Protein AF-A0A7C6S6J6-F1 (afdb_monomer_lite)

Sequence (63 aa):
MSKPQIKLITCNSGDWEVLKIDGEIFAENHRLSSYDWVRFLDKLGYKIEEIEISDEDMEMGNY

Foldseek 3Di:
DDQWDWDWDADPVLQKIFIDTNRHTQDIGRDQDPVSVQVVCVVSVDDDDDDDDDPVCVVVVVD

pLDDT: mean 94.32, std 5.0, range [61.09, 98.31]

Structure (mmCIF, N/CA/C/O backbone):
data_AF-A0A7C6S6J6-F1
#
_entry.id   AF-A0A7C6S6J6-F1
#
loop_
_atom_site.group_PDB
_atom_site.id
_atom_site.type_symbol
_atom_site.label_atom_id
_atom_site.label_alt_id
_atom_site.label_comp_id
_atom_site.label_asym_id
_atom_site.label_entity_id
_atom_site.label_seq_id
_atom_site.pdbx_PDB_ins_code
_atom_site.Cartn_x
_atom_site.Cartn_y
_atom_site.Cartn_z
_atom_site.occupancy
_atom_site.B_iso_or_equiv
_atom_site.auth_seq_id
_atom_site.auth_comp_id
_atom_site.auth_asym_id
_atom_site.auth_atom_id
_atom_site.pdbx_PDB_model_num
ATOM 1 N N . MET A 1 1 ? -20.990 5.014 -8.954 1.00 61.09 1 MET A N 1
ATOM 2 C CA . MET A 1 1 ? -20.574 4.309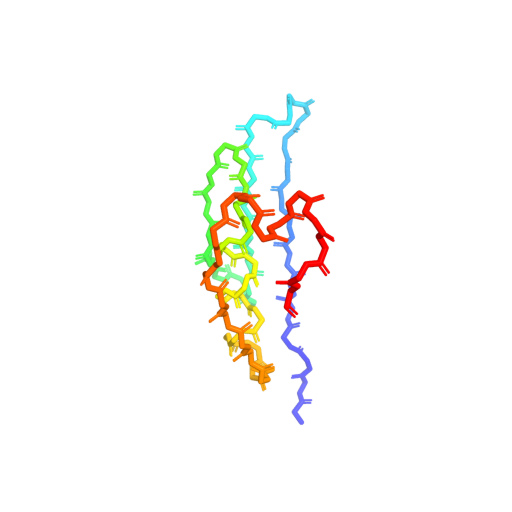 -7.723 1.00 61.09 1 MET A CA 1
ATOM 3 C C . MET A 1 1 ? -19.906 5.319 -6.806 1.00 61.09 1 MET A C 1
ATOM 5 O O . MET A 1 1 ? -19.243 6.216 -7.322 1.00 61.09 1 MET A O 1
ATOM 9 N N . SER A 1 2 ? -20.112 5.235 -5.493 1.00 84.44 2 SER A N 1
ATOM 10 C CA . SER A 1 2 ? -19.315 6.004 -4.531 1.00 84.44 2 SER A CA 1
ATOM 11 C C . SER A 1 2 ? -17.878 5.486 -4.538 1.00 84.44 2 SER A C 1
ATOM 13 O O . SER A 1 2 ? -17.654 4.297 -4.750 1.00 84.44 2 SER A O 1
ATOM 15 N N . LYS A 1 3 ? -16.902 6.376 -4.341 1.00 86.81 3 LYS A N 1
ATOM 16 C CA . LYS A 1 3 ? -15.510 5.954 -4.139 1.00 86.81 3 LYS A CA 1
ATOM 17 C C . LYS A 1 3 ? -15.404 5.224 -2.789 1.00 86.81 3 LYS A C 1
ATOM 19 O O . LYS A 1 3 ? -16.074 5.673 -1.855 1.00 86.81 3 LYS A O 1
ATOM 24 N N . PRO A 1 4 ? -14.593 4.157 -2.678 1.00 90.88 4 PRO A N 1
ATOM 25 C CA . PRO A 1 4 ? -14.377 3.486 -1.402 1.00 90.88 4 PRO A CA 1
ATOM 26 C C . PRO A 1 4 ? -13.696 4.436 -0.413 1.00 90.88 4 PRO A C 1
ATOM 28 O O . PRO A 1 4 ? -12.894 5.296 -0.800 1.00 90.88 4 PRO A O 1
ATOM 31 N N . GLN A 1 5 ? -14.008 4.292 0.870 1.00 94.81 5 GLN A N 1
ATOM 32 C CA . GLN A 1 5 ? -13.307 4.994 1.934 1.00 94.81 5 GLN A CA 1
ATOM 33 C C . GLN A 1 5 ? -11.992 4.274 2.231 1.00 94.81 5 GLN A C 1
ATOM 35 O O . GLN A 1 5 ? -11.982 3.120 2.648 1.00 94.81 5 GLN A O 1
ATOM 40 N N . ILE A 1 6 ? -10.885 4.994 2.078 1.00 96.56 6 ILE A N 1
ATOM 41 C CA . ILE A 1 6 ? -9.542 4.501 2.382 1.00 96.56 6 ILE A CA 1
ATOM 42 C C . ILE A 1 6 ? -9.089 5.141 3.692 1.00 96.56 6 ILE A C 1
ATOM 44 O O . ILE A 1 6 ? -9.220 6.355 3.870 1.00 96.56 6 ILE A O 1
ATOM 48 N N . LYS A 1 7 ? -8.552 4.342 4.616 1.00 97.75 7 LYS A N 1
ATOM 49 C CA . LYS A 1 7 ? -8.001 4.838 5.882 1.00 97.75 7 LYS A CA 1
ATOM 50 C C . LYS A 1 7 ? -6.653 4.183 6.161 1.00 97.75 7 LYS A C 1
ATOM 52 O O . LYS A 1 7 ? -6.588 2.967 6.290 1.00 97.75 7 LYS A O 1
ATOM 57 N N . LEU A 1 8 ? -5.617 5.003 6.308 1.00 96.88 8 LEU A N 1
ATOM 58 C CA . LEU A 1 8 ? -4.329 4.597 6.862 1.00 96.88 8 LEU A CA 1
ATOM 59 C C . LEU A 1 8 ? -4.289 5.002 8.338 1.00 96.88 8 LEU A C 1
ATOM 61 O O . LEU A 1 8 ? -4.580 6.150 8.679 1.00 96.88 8 LEU A O 1
ATOM 65 N N . ILE A 1 9 ? -3.976 4.052 9.208 1.00 97.50 9 ILE A N 1
ATOM 66 C CA . ILE A 1 9 ? -3.822 4.251 10.647 1.00 97.50 9 ILE A CA 1
ATOM 67 C C . ILE A 1 9 ? -2.354 4.005 10.971 1.00 97.50 9 ILE A C 1
ATOM 69 O O . ILE A 1 9 ? -1.827 2.951 10.631 1.00 97.50 9 ILE A O 1
ATOM 73 N N . THR A 1 10 ? -1.718 4.962 11.639 1.00 96.75 10 THR A N 1
ATOM 74 C CA . THR A 1 10 ? -0.329 4.866 12.098 1.00 96.75 10 THR A CA 1
ATOM 75 C C . THR A 1 10 ? -0.256 5.133 13.600 1.00 96.75 10 THR A C 1
ATOM 77 O O . THR A 1 10 ? -1.196 5.669 14.1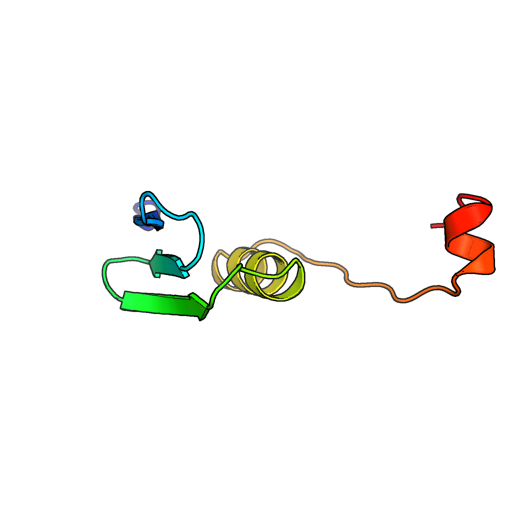98 1.00 96.75 10 THR A O 1
ATOM 80 N N . CYS A 1 11 ? 0.846 4.743 14.233 1.00 93.69 11 CYS A N 1
ATOM 81 C CA . CYS A 1 11 ? 1.125 5.029 15.639 1.00 93.69 11 CYS A CA 1
ATOM 82 C C . CYS A 1 11 ? 2.258 6.058 15.788 1.00 93.69 11 CYS A C 1
ATOM 84 O O . CYS A 1 11 ? 3.068 6.248 14.884 1.00 93.69 11 CYS A O 1
ATOM 86 N N . ASN A 1 12 ? 2.346 6.713 16.951 1.00 94.56 12 ASN A N 1
ATOM 87 C CA . ASN A 1 12 ? 3.356 7.752 17.207 1.00 94.56 12 ASN A CA 1
ATOM 88 C C . ASN A 1 12 ? 4.804 7.239 17.123 1.00 94.56 12 ASN A C 1
ATOM 90 O O . ASN A 1 12 ? 5.710 8.034 16.895 1.00 94.56 12 ASN A O 1
ATOM 94 N N . SER A 1 13 ? 5.030 5.937 17.331 1.00 92.75 13 SER A N 1
ATOM 95 C CA . SER A 1 13 ? 6.348 5.319 17.153 1.00 92.75 13 SER A CA 1
ATOM 96 C C . SER A 1 13 ? 6.702 5.074 15.685 1.00 92.75 13 SER A C 1
ATOM 98 O O . SER A 1 13 ? 7.868 4.835 15.394 1.00 92.75 13 SER A O 1
ATOM 100 N N . GLY A 1 14 ? 5.723 5.112 14.773 1.00 90.00 14 GLY A N 1
ATOM 101 C CA . GLY A 1 14 ? 5.897 4.716 13.373 1.00 90.00 14 GLY A CA 1
ATOM 102 C C . GLY A 1 14 ? 6.154 3.219 13.183 1.00 90.00 14 GLY A C 1
ATOM 103 O O . GLY A 1 14 ? 6.544 2.809 12.100 1.00 90.00 14 GLY A O 1
ATOM 104 N N . ASP A 1 15 ? 5.962 2.423 14.236 1.00 92.06 15 ASP A N 1
ATOM 105 C CA . ASP A 1 15 ? 6.276 0.992 14.261 1.00 92.06 15 ASP A CA 1
ATOM 106 C C . ASP A 1 15 ? 5.123 0.122 13.762 1.00 92.06 15 ASP A C 1
ATOM 108 O O . ASP A 1 15 ? 5.262 -1.086 13.713 1.00 92.06 15 ASP A O 1
ATOM 112 N N . TRP A 1 16 ? 3.953 0.693 13.474 1.00 95.31 16 TRP A N 1
ATOM 113 C CA . TRP A 1 16 ? 2.811 -0.078 13.000 1.00 95.31 16 TRP A CA 1
ATOM 114 C C . TRP A 1 16 ? 1.913 0.753 12.099 1.00 95.31 16 TRP A C 1
ATOM 116 O O . TRP A 1 16 ? 1.568 1.901 12.410 1.00 95.31 16 TRP A O 1
ATOM 126 N N . GLU A 1 17 ? 1.490 0.132 11.007 1.00 97.75 17 GLU A N 1
ATOM 127 C CA . GLU A 1 17 ? 0.636 0.705 9.983 1.00 97.75 17 GLU A CA 1
ATOM 128 C C . GLU A 1 17 ? -0.517 -0.259 9.678 1.00 97.75 17 GLU A C 1
ATOM 130 O O . GLU A 1 17 ? -0.318 -1.462 9.512 1.00 97.75 17 GLU A O 1
ATOM 135 N N . VAL A 1 18 ? -1.740 0.272 9.597 1.00 97.69 18 VAL A N 1
ATOM 136 C CA . VAL A 1 18 ? -2.943 -0.483 9.212 1.00 97.69 18 VAL A CA 1
ATOM 137 C C . VAL A 1 18 ? -3.659 0.248 8.087 1.00 97.69 18 VAL A C 1
ATOM 139 O O . VAL A 1 18 ? -4.082 1.396 8.253 1.00 97.69 18 VAL A O 1
ATOM 142 N N . LEU A 1 19 ? -3.853 -0.430 6.960 1.00 97.81 19 LEU A N 1
ATOM 143 C CA . LEU A 1 19 ? -4.620 0.057 5.819 1.00 97.81 19 LEU A CA 1
ATOM 144 C C . LEU A 1 19 ? -6.014 -0.570 5.817 1.00 97.81 19 LEU A C 1
ATOM 146 O O . LEU A 1 19 ? -6.156 -1.791 5.896 1.00 97.81 19 LEU A O 1
ATOM 150 N N . LYS A 1 20 ? -7.051 0.264 5.705 1.00 97.88 20 LYS A N 1
ATOM 151 C CA . LYS A 1 20 ? -8.451 -0.160 5.620 1.00 97.88 20 LYS A CA 1
ATOM 152 C C . LYS A 1 20 ? -9.149 0.332 4.358 1.00 97.88 20 LYS A C 1
ATOM 154 O O . LYS A 1 20 ? -8.909 1.461 3.922 1.00 97.88 20 LYS A O 1
ATOM 159 N N . 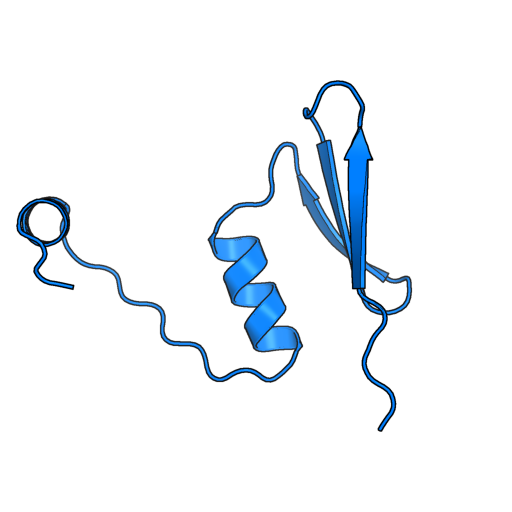ILE A 1 21 ? -10.079 -0.483 3.860 1.00 95.88 21 ILE A N 1
ATOM 160 C CA . ILE A 1 21 ? -11.004 -0.165 2.764 1.00 95.88 21 ILE A CA 1
ATOM 161 C C . ILE A 1 21 ? -12.426 -0.420 3.256 1.00 95.88 21 ILE A C 1
ATOM 163 O O . ILE A 1 21 ? -12.727 -1.519 3.709 1.00 95.88 21 ILE A O 1
ATOM 167 N N . ASP A 1 22 ? -13.281 0.602 3.217 1.00 94.50 22 ASP A N 1
ATOM 168 C CA . ASP A 1 22 ? -14.694 0.515 3.624 1.00 94.50 22 ASP A CA 1
ATOM 169 C C . ASP A 1 22 ? -14.906 -0.118 5.017 1.00 94.50 22 ASP A C 1
ATOM 171 O O . ASP A 1 22 ? -15.903 -0.776 5.298 1.00 94.50 22 ASP A O 1
ATOM 175 N N . GLY A 1 23 ? -13.951 0.121 5.924 1.00 94.44 23 GLY A N 1
ATOM 176 C CA . GLY A 1 23 ? -13.971 -0.359 7.309 1.00 94.44 23 GLY A CA 1
ATOM 177 C C . GLY A 1 23 ? -13.251 -1.690 7.549 1.00 94.44 23 GLY A C 1
ATOM 178 O O . GLY A 1 23 ? -12.887 -1.966 8.699 1.00 94.44 23 GLY A O 1
ATOM 179 N N . GLU A 1 24 ? -12.962 -2.458 6.499 1.00 96.06 24 GLU A N 1
ATOM 180 C CA . GLU A 1 24 ? -12.243 -3.735 6.566 1.00 96.06 24 GLU A CA 1
ATOM 181 C C . GLU A 1 24 ? -10.7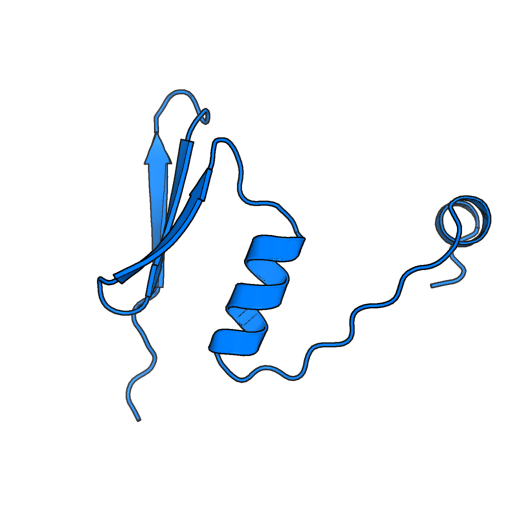26 -3.531 6.522 1.00 96.06 24 GLU A C 1
ATOM 183 O O . GLU A 1 24 ? -10.239 -2.621 5.853 1.00 96.06 24 GLU A O 1
ATOM 188 N N . ILE A 1 25 ? -9.972 -4.362 7.249 1.00 97.25 25 ILE A N 1
ATOM 189 C CA . ILE A 1 25 ? -8.503 -4.351 7.206 1.00 97.25 25 ILE A CA 1
ATOM 190 C C . ILE A 1 25 ? -8.054 -4.998 5.900 1.00 97.25 25 ILE A C 1
ATOM 192 O O . ILE A 1 25 ? -8.399 -6.141 5.620 1.00 97.25 25 ILE A O 1
ATOM 196 N N . PHE A 1 26 ? -7.278 -4.252 5.120 1.00 97.12 26 PHE A N 1
ATOM 197 C CA . PHE A 1 26 ? -6.649 -4.735 3.899 1.00 97.12 26 PHE A CA 1
ATOM 198 C C . PHE A 1 26 ? -5.242 -5.276 4.173 1.00 97.12 26 PHE A C 1
ATOM 200 O O . PHE A 1 26 ? -4.914 -6.371 3.730 1.00 97.12 26 PHE A O 1
ATOM 207 N N . ALA A 1 27 ? -4.431 -4.521 4.917 1.00 97.19 27 ALA A N 1
ATOM 208 C CA . ALA A 1 27 ? -3.077 -4.907 5.304 1.00 97.19 27 ALA A CA 1
ATOM 209 C C . ALA A 1 27 ? -2.715 -4.292 6.662 1.00 97.19 27 ALA A C 1
ATOM 211 O O . ALA A 1 27 ? -3.150 -3.180 6.980 1.00 97.19 27 ALA A O 1
ATOM 212 N N . GLU A 1 28 ? -1.912 -5.005 7.445 1.00 96.75 28 GLU A N 1
ATOM 213 C CA . GLU A 1 28 ? -1.337 -4.523 8.699 1.00 96.75 28 GLU A CA 1
ATOM 214 C C . GLU A 1 28 ? 0.078 -5.074 8.881 1.00 96.75 28 GLU A C 1
ATOM 216 O O . GLU A 1 28 ? 0.312 -6.268 8.688 1.00 96.75 28 GLU A O 1
ATOM 221 N N . ASN A 1 29 ? 1.034 -4.202 9.193 1.00 95.56 29 ASN A N 1
ATOM 222 C CA . ASN A 1 29 ? 2.430 -4.583 9.407 1.00 95.56 29 ASN A CA 1
ATOM 223 C C . ASN A 1 29 ? 3.183 -3.464 10.141 1.00 95.56 29 ASN A C 1
ATOM 225 O O . ASN A 1 29 ? 2.662 -2.359 10.299 1.00 95.56 29 ASN A O 1
ATOM 229 N N . HIS A 1 30 ? 4.436 -3.715 10.520 1.00 94.44 30 HIS A N 1
ATOM 230 C CA . HIS A 1 30 ? 5.308 -2.682 11.073 1.00 94.44 30 HIS A CA 1
ATOM 231 C C . HIS A 1 30 ? 5.540 -1.523 10.096 1.00 94.44 30 HIS A C 1
ATOM 233 O O . HIS A 1 30 ? 5.636 -0.361 10.481 1.00 94.44 30 HIS A O 1
ATOM 239 N N . ARG A 1 31 ? 5.595 -1.857 8.805 1.00 92.88 31 ARG A N 1
ATOM 240 C CA . ARG A 1 31 ? 5.620 -0.918 7.690 1.00 92.88 31 ARG A CA 1
ATOM 241 C C . ARG A 1 31 ? 5.000 -1.592 6.478 1.00 92.88 31 ARG A C 1
ATOM 243 O O . ARG A 1 31 ? 5.381 -2.718 6.153 1.00 92.88 31 ARG A O 1
ATOM 250 N N . LEU A 1 32 ? 4.071 -0.920 5.811 1.00 94.69 32 LEU A N 1
ATOM 251 C CA . LEU A 1 32 ? 3.496 -1.419 4.569 1.00 94.69 32 LEU A CA 1
ATOM 252 C C . LEU A 1 32 ? 4.553 -1.362 3.465 1.00 94.69 32 LEU A C 1
ATOM 254 O O . LEU A 1 32 ? 5.188 -0.331 3.220 1.00 94.69 32 LEU A O 1
ATOM 258 N N . SER A 1 33 ? 4.755 -2.499 2.816 1.00 94.12 33 SER A N 1
ATOM 259 C CA . SER A 1 33 ? 5.713 -2.672 1.733 1.00 94.12 33 SER A CA 1
ATOM 260 C C . SER A 1 33 ? 5.185 -2.089 0.419 1.00 94.12 33 SER A C 1
ATOM 262 O O . SER A 1 33 ? 3.986 -1.861 0.253 1.00 94.12 33 SER A O 1
ATOM 264 N N . SER A 1 34 ? 6.071 -1.897 -0.562 1.00 92.88 34 SER A N 1
ATOM 265 C CA . SER A 1 34 ? 5.662 -1.547 -1.931 1.00 92.88 34 SER A CA 1
ATOM 266 C C . SER A 1 34 ? 4.652 -2.557 -2.487 1.00 92.88 34 SER A C 1
ATOM 268 O O . SER A 1 34 ? 3.687 -2.162 -3.134 1.00 92.88 34 SER A O 1
ATOM 270 N N . TYR A 1 35 ? 4.823 -3.841 -2.160 1.00 92.94 35 TYR A N 1
ATOM 271 C CA . TYR A 1 35 ? 3.910 -4.911 -2.553 1.00 92.94 35 TYR A CA 1
ATOM 272 C C . TYR A 1 35 ? 2.493 -4.716 -1.989 1.00 92.94 35 TYR A C 1
ATOM 274 O O . TYR A 1 35 ? 1.513 -4.859 -2.723 1.00 92.94 35 TYR A O 1
ATOM 282 N N . ASP A 1 36 ? 2.363 -4.313 -0.719 1.00 95.31 36 ASP A N 1
ATOM 283 C CA . ASP A 1 36 ? 1.058 -4.031 -0.101 1.00 95.31 36 ASP A CA 1
ATOM 284 C C . ASP A 1 36 ? 0.320 -2.908 -0.846 1.00 95.31 36 ASP A C 1
ATOM 286 O O . ASP A 1 36 ? -0.882 -3.003 -1.108 1.00 95.31 36 ASP A O 1
ATOM 290 N N . TRP A 1 37 ? 1.047 -1.866 -1.257 1.00 94.62 37 TRP A N 1
ATOM 291 C CA . TRP A 1 37 ? 0.488 -0.747 -2.019 1.00 94.62 37 TRP A CA 1
ATOM 292 C C . TRP A 1 37 ? 0.123 -1.118 -3.461 1.00 94.62 37 TRP A C 1
ATOM 294 O O . TRP A 1 37 ? -0.930 -0.708 -3.950 1.00 94.62 37 TRP A O 1
ATOM 304 N N . VAL A 1 38 ? 0.945 -1.922 -4.136 1.00 95.69 38 VAL A N 1
ATOM 305 C CA . VAL A 1 38 ? 0.668 -2.450 -5.484 1.00 95.69 38 VAL A CA 1
ATOM 306 C C . VAL A 1 38 ? -0.620 -3.281 -5.470 1.00 95.69 38 VAL A C 1
ATOM 308 O O . VAL A 1 38 ? -1.537 -3.027 -6.255 1.00 95.69 38 VAL A O 1
ATOM 311 N N . ARG A 1 39 ? -0.755 -4.200 -4.504 1.00 94.62 39 ARG A N 1
ATOM 312 C CA . ARG A 1 39 ? -1.975 -4.997 -4.289 1.00 94.62 39 ARG A CA 1
ATOM 313 C C . ARG A 1 39 ? -3.191 -4.138 -3.959 1.00 94.62 39 ARG A C 1
ATOM 315 O O . ARG A 1 39 ? -4.300 -4.435 -4.401 1.00 94.62 39 ARG A O 1
ATOM 322 N N . PHE A 1 40 ? -2.998 -3.080 -3.179 1.00 95.19 40 PHE A N 1
ATOM 323 C CA . PHE A 1 4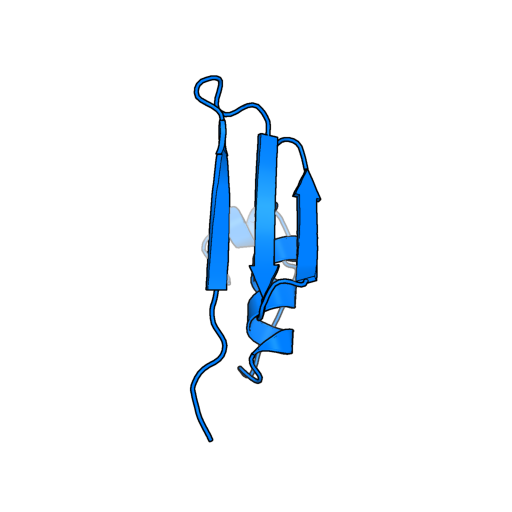0 ? -4.056 -2.133 -2.852 1.00 95.19 40 PHE A CA 1
ATOM 324 C C . PHE A 1 40 ? -4.590 -1.414 -4.101 1.00 95.19 40 PHE A C 1
ATOM 326 O O . PHE A 1 40 ? -5.804 -1.296 -4.271 1.00 95.19 40 PHE A O 1
ATOM 333 N N . LEU A 1 41 ? -3.713 -0.973 -5.005 1.00 94.75 41 LEU A N 1
ATOM 334 C CA . LEU A 1 41 ? -4.125 -0.320 -6.251 1.00 94.75 41 LEU A CA 1
ATOM 335 C C . LEU A 1 41 ? -4.838 -1.289 -7.205 1.00 94.75 41 LEU A C 1
ATOM 337 O O . LEU A 1 41 ? -5.859 -0.921 -7.788 1.00 94.75 41 LEU A O 1
ATOM 341 N N . ASP A 1 42 ? -4.367 -2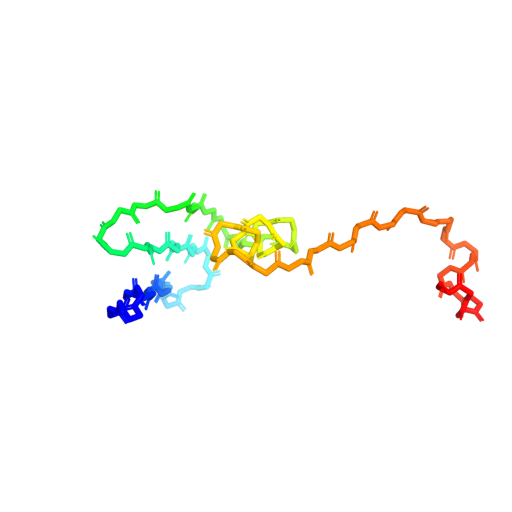.532 -7.305 1.00 94.25 42 ASP A N 1
ATOM 342 C CA . ASP A 1 42 ? -5.061 -3.597 -8.042 1.00 94.25 42 ASP A CA 1
ATOM 343 C C . ASP A 1 42 ? -6.482 -3.825 -7.486 1.00 94.25 42 ASP A C 1
ATOM 345 O O . ASP A 1 42 ? -7.465 -3.821 -8.229 1.00 94.25 42 ASP A O 1
ATOM 349 N N . LYS A 1 43 ? -6.635 -3.873 -6.153 1.00 92.19 43 LYS A N 1
ATOM 350 C CA . LYS A 1 43 ? -7.947 -3.992 -5.487 1.00 92.19 43 LYS A CA 1
ATOM 351 C C . LYS A 1 43 ? -8.898 -2.834 -5.808 1.00 92.19 43 LYS A C 1
ATOM 353 O O . LYS A 1 43 ? -10.111 -3.041 -5.854 1.00 92.19 43 LYS A O 1
ATOM 358 N N . LEU A 1 44 ? -8.371 -1.629 -6.025 1.00 92.81 44 LEU A N 1
ATOM 359 C CA . LEU A 1 44 ? -9.144 -0.455 -6.442 1.00 92.81 44 LEU A CA 1
ATOM 360 C C . LEU A 1 44 ? -9.485 -0.449 -7.945 1.00 92.81 44 LEU A C 1
ATOM 362 O O . LEU A 1 44 ? -10.216 0.436 -8.395 1.00 92.81 44 LEU A O 1
ATOM 366 N N . GLY A 1 45 ? -8.996 -1.430 -8.708 1.00 93.56 45 GLY A N 1
ATOM 367 C CA . GLY A 1 45 ? -9.271 -1.601 -10.132 1.00 93.56 45 GLY A CA 1
ATOM 368 C C . GLY A 1 45 ? -8.328 -0.827 -11.053 1.00 93.56 45 GLY A C 1
ATOM 369 O O . GLY A 1 45 ? -8.671 -0.606 -12.216 1.00 93.56 45 GLY A O 1
ATOM 370 N N . TYR A 1 46 ? -7.165 -0.387 -10.561 1.00 94.88 46 TYR A N 1
ATOM 371 C CA . TYR A 1 46 ? -6.130 0.171 -11.430 1.00 94.88 46 TYR A CA 1
ATOM 372 C C . TYR A 1 46 ? -5.434 -0.944 -12.213 1.00 94.88 46 TYR A C 1
ATOM 374 O O . TYR A 1 46 ? -5.254 -2.050 -11.716 1.00 94.88 46 TYR A O 1
ATOM 382 N N . LYS A 1 47 ? -5.008 -0.639 -13.443 1.00 95.50 47 LYS A N 1
ATOM 383 C CA . LYS A 1 47 ? -4.137 -1.537 -14.203 1.00 95.50 47 LYS A CA 1
ATOM 384 C C . LYS A 1 47 ? -2.718 -1.409 -13.659 1.00 95.50 47 LYS A C 1
ATOM 386 O O . LYS A 1 47 ? -2.145 -0.323 -13.722 1.00 95.50 47 LYS A O 1
ATOM 391 N N . ILE A 1 48 ? -2.180 -2.514 -13.164 1.00 94.75 48 ILE A N 1
ATOM 392 C CA . ILE A 1 48 ? -0.857 -2.592 -12.552 1.00 94.75 48 ILE A CA 1
ATOM 393 C C . ILE A 1 48 ? 0.041 -3.493 -13.396 1.00 94.75 48 ILE A C 1
ATOM 395 O O . ILE A 1 48 ? -0.404 -4.518 -13.911 1.00 94.75 48 ILE A O 1
ATOM 399 N N . GLU A 1 49 ? 1.295 -3.081 -13.545 1.00 93.62 49 GLU A N 1
ATOM 400 C CA . GLU A 1 49 ? 2.370 -3.855 -14.155 1.00 93.62 49 GLU A CA 1
ATOM 401 C C . GLU A 1 49 ? 3.512 -3.921 -13.141 1.00 93.62 49 GLU A C 1
ATOM 403 O O . GLU A 1 49 ? 3.961 -2.889 -12.642 1.00 93.62 49 GLU A O 1
ATOM 408 N N . GLU A 1 50 ? 3.911 -5.138 -12.788 1.00 89.56 50 GLU A N 1
ATOM 409 C CA . GLU A 1 50 ? 5.023 -5.414 -11.883 1.00 89.56 50 GLU A CA 1
ATOM 410 C C . GLU A 1 50 ? 6.102 -6.117 -12.702 1.00 89.56 50 GLU A C 1
ATOM 412 O O . GLU A 1 50 ? 5.839 -7.148 -13.327 1.00 89.56 50 GLU A O 1
ATOM 417 N N . ILE A 1 51 ? 7.288 -5.517 -12.738 1.00 92.69 51 ILE A N 1
ATOM 418 C CA . ILE A 1 51 ? 8.458 -6.045 -13.432 1.00 92.69 51 ILE A CA 1
ATOM 419 C C . ILE A 1 51 ? 9.580 -6.240 -12.421 1.00 92.69 51 ILE A C 1
ATOM 421 O O . ILE A 1 51 ? 9.771 -5.424 -11.520 1.00 92.69 51 ILE A O 1
ATOM 425 N N . GLU A 1 52 ? 10.313 -7.331 -12.588 1.00 94.12 52 GLU A N 1
ATOM 426 C CA . GLU A 1 52 ? 11.536 -7.613 -11.850 1.00 94.12 52 GLU A CA 1
ATOM 427 C C . GLU A 1 52 ? 12.690 -7.555 -12.850 1.00 94.12 52 GLU A C 1
ATOM 429 O O . GLU A 1 52 ? 12.655 -8.211 -13.893 1.00 94.12 52 GLU A O 1
ATOM 434 N N . ILE A 1 53 ? 13.685 -6.731 -12.544 1.00 96.75 53 ILE A N 1
ATOM 435 C CA . ILE A 1 53 ? 14.907 -6.550 -13.332 1.00 96.75 53 ILE A CA 1
ATOM 436 C C . ILE A 1 53 ? 16.105 -6.775 -12.410 1.00 96.75 53 ILE A C 1
ATOM 438 O O . ILE A 1 53 ? 15.941 -6.789 -11.188 1.00 96.75 53 ILE A O 1
ATOM 442 N N . SER A 1 54 ? 17.298 -6.978 -12.971 1.00 97.50 54 SER A N 1
ATOM 443 C CA . SER A 1 54 ? 18.481 -7.171 -12.133 1.00 97.50 54 SER A CA 1
ATOM 444 C C . SER A 1 54 ? 18.898 -5.877 -11.433 1.00 97.50 54 SER A C 1
ATOM 446 O O . SER A 1 54 ? 18.552 -4.772 -11.864 1.00 97.50 54 SER A O 1
ATOM 448 N N . ASP A 1 55 ? 19.681 -6.019 -10.364 1.00 97.94 55 ASP A N 1
ATOM 449 C CA . ASP A 1 55 ? 20.268 -4.880 -9.659 1.00 97.94 55 ASP A CA 1
ATOM 450 C C . ASP A 1 55 ? 21.142 -4.038 -10.605 1.00 97.94 55 ASP A C 1
ATOM 452 O O . ASP A 1 55 ? 21.073 -2.811 -10.574 1.00 97.94 55 ASP A O 1
ATOM 456 N N . GLU A 1 56 ? 21.904 -4.670 -11.506 1.00 98.19 56 GLU A N 1
ATOM 457 C CA . GLU A 1 56 ? 22.715 -3.952 -12.496 1.00 98.19 56 GLU A CA 1
ATOM 458 C C . GLU A 1 56 ? 21.857 -3.095 -13.438 1.00 98.19 56 GLU A C 1
ATOM 460 O O . GLU A 1 56 ? 22.191 -1.935 -13.685 1.00 98.19 56 GLU A O 1
ATOM 465 N N . ASP A 1 57 ? 20.736 -3.627 -13.937 1.00 98.31 57 ASP A N 1
ATOM 466 C CA . ASP A 1 57 ? 19.812 -2.863 -14.783 1.00 98.31 57 ASP A CA 1
ATOM 467 C C . ASP A 1 57 ? 19.164 -1.706 -14.005 1.00 98.31 57 ASP A C 1
ATOM 469 O O . ASP A 1 57 ? 19.063 -0.590 -14.525 1.00 98.31 57 ASP A O 1
ATOM 473 N N . MET A 1 58 ? 18.811 -1.923 -12.733 1.00 96.94 58 MET A N 1
ATOM 474 C CA . MET A 1 58 ? 18.277 -0.893 -11.832 1.00 96.94 58 MET A CA 1
ATOM 475 C C . MET A 1 58 ? 19.273 0.256 -11.622 1.00 96.94 58 MET A C 1
ATOM 477 O O . MET A 1 58 ? 18.904 1.430 -11.729 1.00 96.94 58 MET A O 1
ATOM 481 N N . GLU A 1 59 ? 20.537 -0.076 -11.339 1.00 97.44 59 GLU A N 1
ATOM 482 C CA . GLU A 1 59 ? 21.627 0.880 -11.115 1.00 97.44 59 GLU A CA 1
ATOM 483 C C . GLU A 1 59 ? 21.985 1.660 -12.388 1.00 97.44 59 GLU A C 1
ATOM 485 O O . GLU A 1 59 ? 22.363 2.833 -12.313 1.00 97.44 59 GLU A O 1
ATOM 490 N N . MET A 1 60 ? 21.830 1.039 -13.561 1.00 97.62 60 MET A N 1
ATOM 491 C CA . MET A 1 60 ? 22.053 1.667 -14.867 1.00 97.62 60 MET A CA 1
ATOM 492 C C . MET A 1 60 ? 20.847 2.459 -15.392 1.00 97.62 60 MET A C 1
ATOM 494 O O . MET A 1 60 ? 20.998 3.233 -16.340 1.00 97.62 60 MET A O 1
ATOM 498 N N . GLY A 1 61 ? 19.672 2.308 -14.778 1.00 96.31 61 GLY A N 1
ATOM 499 C CA . GLY A 1 61 ? 18.438 2.979 -15.186 1.00 96.31 61 GLY A CA 1
ATOM 500 C C . GLY A 1 61 ? 17.693 2.314 -16.349 1.00 96.31 61 GLY A C 1
ATOM 501 O O . GLY A 1 61 ? 16.932 2.987 -17.047 1.00 96.31 61 GLY A O 1
ATOM 502 N N . ASN A 1 62 ? 17.911 1.017 -16.569 1.00 96.38 62 ASN A N 1
ATOM 503 C CA . ASN A 1 62 ? 17.253 0.204 -17.593 1.00 96.38 62 ASN A CA 1
ATOM 504 C C . ASN A 1 62 ? 15.958 -0.428 -17.042 1.00 96.38 62 ASN A C 1
ATOM 506 O O . ASN A 1 62 ? 15.893 -1.643 -16.871 1.00 96.38 62 ASN A O 1
ATOM 510 N N . TYR A 1 63 ? 14.953 0.395 -16.729 1.00 91.25 63 TYR A N 1
ATOM 511 C CA . TYR A 1 63 ? 13.641 -0.069 -16.242 1.00 91.25 63 TYR A CA 1
ATOM 512 C C . TYR A 1 63 ? 12.715 -0.523 -17.374 1.00 91.25 63 TYR A C 1
ATOM 514 O O . TYR A 1 63 ? 12.700 0.153 -18.432 1.00 91.25 63 TYR A O 1
#

Radius of gyration: 15.13 Å; chains: 1; bounding box: 43×15×35 Å

Secondary structure (DSSP, 8-state):
-PPPPEEEEE-TTS--EEEEETTEEEEEESS--HHHHHHHHHHTT---------HHHHHHT--